Protein AF-A0A965AVD3-F1 (afdb_monomer_lite)

Radius of gyration: 16.55 Å; chains: 1; bounding box: 41×33×43 Å

Structure (mmCIF, N/CA/C/O backbone):
data_AF-A0A965AVD3-F1
#
_entry.id   AF-A0A965AVD3-F1
#
loop_
_atom_site.group_PDB
_atom_site.id
_atom_site.type_symbol
_atom_site.label_atom_id
_atom_site.label_alt_id
_atom_site.label_comp_id
_atom_site.label_asym_id
_atom_site.label_entity_id
_atom_site.label_seq_id
_atom_site.pdbx_PDB_ins_code
_atom_site.Cartn_x
_atom_site.Cartn_y
_atom_site.Cartn_z
_atom_site.occupancy
_atom_site.B_iso_or_equiv
_atom_site.auth_seq_id
_atom_site.auth_comp_id
_atom_site.auth_asym_id
_atom_site.auth_atom_id
_atom_site.pdbx_PDB_model_num
ATOM 1 N N . MET A 1 1 ? 0.523 -14.255 -7.288 1.00 62.44 1 MET A N 1
ATOM 2 C CA . MET A 1 1 ? -0.503 -14.909 -6.440 1.00 62.44 1 MET A CA 1
ATOM 3 C C . MET A 1 1 ? -0.336 -14.569 -4.959 1.00 62.44 1 MET A C 1
ATOM 5 O O . MET A 1 1 ? -1.338 -14.394 -4.284 1.00 62.44 1 MET A O 1
ATOM 9 N N . GLU A 1 2 ? 0.888 -14.385 -4.456 1.00 85.12 2 GLU A N 1
ATOM 10 C CA . GLU A 1 2 ? 1.150 -14.171 -3.020 1.00 85.12 2 GLU A CA 1
ATOM 11 C C . GLU A 1 2 ? 0.516 -12.907 -2.413 1.00 85.12 2 GLU A C 1
ATOM 13 O O . GLU A 1 2 ? 0.029 -12.958 -1.286 1.00 85.12 2 GLU A O 1
ATOM 18 N N . ILE A 1 3 ? 0.453 -11.801 -3.166 1.00 87.50 3 ILE A N 1
ATOM 19 C CA . ILE A 1 3 ? -0.192 -10.553 -2.715 1.00 87.50 3 ILE A CA 1
ATOM 20 C C . ILE A 1 3 ? -1.682 -10.786 -2.418 1.00 87.50 3 ILE A C 1
ATOM 22 O O . ILE A 1 3 ? -2.173 -10.389 -1.365 1.00 87.50 3 ILE A O 1
ATOM 26 N N . PHE A 1 4 ? -2.397 -11.465 -3.322 1.00 83.31 4 PHE A N 1
ATOM 27 C CA . PHE A 1 4 ? -3.820 -11.770 -3.144 1.00 83.31 4 PHE A CA 1
ATOM 28 C C . PHE A 1 4 ? -4.059 -12.728 -1.981 1.00 83.31 4 PHE A C 1
ATOM 30 O O . PHE A 1 4 ? -4.989 -12.510 -1.213 1.00 83.31 4 PHE A O 1
ATOM 37 N N . ASN A 1 5 ? -3.195 -13.732 -1.813 1.00 85.88 5 ASN A N 1
ATOM 38 C CA . ASN A 1 5 ? -3.274 -14.642 -0.672 1.00 85.88 5 ASN A CA 1
ATOM 39 C C . ASN A 1 5 ? -3.109 -13.872 0.641 1.00 85.88 5 ASN A C 1
ATOM 41 O O . ASN A 1 5 ? -3.931 -14.006 1.530 1.00 85.88 5 ASN A O 1
ATOM 45 N N . ALA A 1 6 ? -2.124 -12.975 0.734 1.00 88.81 6 ALA A N 1
ATOM 46 C CA . ALA A 1 6 ? -1.944 -12.160 1.930 1.00 88.81 6 ALA A CA 1
ATOM 47 C C . ALA A 1 6 ? -3.149 -11.267 2.252 1.00 88.81 6 ALA A C 1
ATOM 49 O O . ALA A 1 6 ? -3.480 -11.102 3.425 1.00 88.81 6 ALA A O 1
ATOM 50 N N . VAL A 1 7 ? -3.799 -10.704 1.230 1.00 85.94 7 VAL A N 1
ATOM 51 C CA . VAL A 1 7 ? -5.046 -9.955 1.419 1.00 85.94 7 VAL A CA 1
ATOM 52 C C . VAL A 1 7 ? -6.168 -10.872 1.910 1.00 85.94 7 VAL A C 1
ATOM 54 O O . VAL A 1 7 ? -6.836 -10.534 2.886 1.00 85.94 7 VAL A O 1
ATOM 57 N N . ALA A 1 8 ? -6.348 -12.036 1.284 1.00 82.50 8 ALA A N 1
ATOM 58 C CA . ALA A 1 8 ? -7.372 -13.009 1.663 1.00 82.50 8 ALA A CA 1
ATOM 59 C C . ALA A 1 8 ? -7.163 -13.577 3.079 1.00 82.50 8 ALA A C 1
ATOM 61 O O . ALA A 1 8 ? -8.135 -13.784 3.801 1.00 82.50 8 ALA A O 1
ATOM 62 N N . ASP A 1 9 ? -5.908 -13.746 3.498 1.00 88.38 9 ASP A N 1
ATOM 63 C CA . ASP A 1 9 ? -5.513 -14.217 4.831 1.00 88.38 9 ASP A CA 1
ATOM 64 C C . ASP A 1 9 ? -5.682 -13.139 5.923 1.00 88.38 9 ASP A C 1
ATOM 66 O O . ASP A 1 9 ? -5.416 -13.389 7.099 1.00 88.38 9 ASP A O 1
ATOM 70 N N . GLY A 1 10 ? -6.112 -11.925 5.558 1.00 86.25 10 GLY A N 1
ATOM 71 C CA . GLY A 1 10 ? -6.415 -10.853 6.507 1.00 86.25 10 GLY A CA 1
ATOM 72 C C . GLY A 1 10 ? -5.209 -10.018 6.942 1.00 86.25 10 GLY A C 1
ATOM 73 O O . GLY A 1 10 ? -5.240 -9.410 8.016 1.00 86.25 10 GLY A O 1
ATOM 74 N N . ALA A 1 11 ? -4.141 -9.954 6.138 1.00 91.12 11 ALA A N 1
ATOM 75 C CA . ALA A 1 11 ? -3.037 -9.041 6.419 1.00 91.12 11 ALA A CA 1
ATOM 76 C C . ALA A 1 11 ? -3.533 -7.585 6.436 1.00 91.12 11 ALA A C 1
ATOM 78 O O . ALA A 1 11 ? -4.172 -7.112 5.498 1.00 91.12 11 ALA A O 1
ATOM 79 N N . ARG A 1 12 ? -3.212 -6.859 7.512 1.00 91.44 12 ARG A N 1
ATOM 80 C CA . ARG A 1 12 ? -3.739 -5.503 7.735 1.00 91.44 12 ARG A CA 1
ATOM 81 C C . ARG A 1 12 ? -2.929 -4.405 7.063 1.00 91.44 12 ARG A C 1
ATOM 83 O O . ARG A 1 12 ? -3.482 -3.349 6.779 1.00 91.44 12 ARG A O 1
ATOM 90 N N . LYS A 1 13 ? -1.635 -4.630 6.847 1.00 95.44 13 LYS A N 1
ATOM 91 C CA . LYS A 1 13 ? -0.698 -3.678 6.245 1.00 95.44 13 LYS A CA 1
ATOM 92 C C . LYS A 1 13 ? 0.118 -4.402 5.184 1.00 95.44 13 LYS A C 1
ATOM 94 O O . LYS A 1 13 ? 0.900 -5.299 5.504 1.00 95.44 13 LYS A O 1
ATOM 99 N N . ILE A 1 14 ? -0.103 -4.044 3.925 1.00 96.19 14 ILE A N 1
ATOM 100 C CA . ILE A 1 14 ? 0.614 -4.601 2.779 1.00 96.19 14 ILE A CA 1
ATOM 101 C C . ILE A 1 14 ? 1.277 -3.466 2.021 1.00 96.19 14 ILE A C 1
ATOM 103 O O . ILE A 1 14 ? 0.635 -2.479 1.662 1.00 96.19 14 ILE A O 1
ATOM 107 N N . LEU A 1 15 ? 2.563 -3.646 1.750 1.00 95.38 15 LEU A N 1
ATOM 108 C CA . LEU A 1 15 ? 3.360 -2.724 0.967 1.00 95.38 15 LEU A CA 1
ATOM 109 C C . LEU A 1 15 ? 3.899 -3.457 -0.262 1.00 95.38 15 LEU A C 1
ATOM 111 O O . LEU A 1 15 ? 4.454 -4.548 -0.154 1.00 95.38 15 LEU A O 1
ATOM 115 N N . VAL A 1 16 ? 3.742 -2.857 -1.435 1.00 93.62 1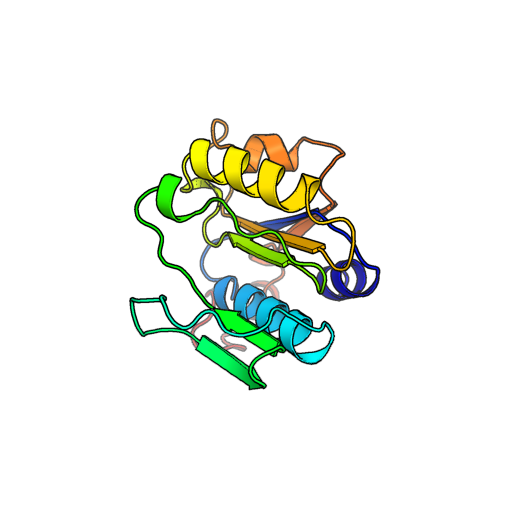6 VAL A N 1
ATOM 116 C CA . VAL A 1 16 ? 4.245 -3.395 -2.696 1.00 93.62 16 VAL A CA 1
ATOM 117 C C . VAL A 1 16 ? 5.251 -2.412 -3.275 1.00 93.62 16 VAL A C 1
ATOM 119 O O . VAL A 1 16 ? 4.895 -1.329 -3.738 1.00 93.62 16 VAL A O 1
ATOM 122 N N . ARG A 1 17 ? 6.524 -2.793 -3.269 1.00 91.50 17 ARG A N 1
ATOM 123 C CA . ARG A 1 17 ? 7.570 -2.064 -3.985 1.00 91.50 17 ARG A CA 1
ATOM 124 C C . ARG A 1 17 ? 7.516 -2.470 -5.449 1.00 91.50 17 ARG A C 1
ATOM 126 O O . ARG A 1 17 ? 7.580 -3.653 -5.776 1.00 91.50 17 ARG A O 1
ATOM 133 N N . SER A 1 18 ? 7.378 -1.495 -6.335 1.00 85.69 18 SER A N 1
ATOM 134 C CA . SER A 1 18 ? 7.181 -1.724 -7.763 1.00 85.69 18 SER A CA 1
ATOM 135 C C . SER A 1 18 ? 8.013 -0.753 -8.600 1.00 85.69 18 SER A C 1
ATOM 137 O O . SER A 1 18 ? 8.465 0.280 -8.116 1.00 85.69 18 SER A O 1
ATOM 139 N N . ALA A 1 19 ? 8.253 -1.114 -9.858 1.00 75.31 19 ALA A N 1
ATOM 140 C CA . ALA A 1 19 ? 8.861 -0.247 -10.860 1.00 75.31 19 ALA A CA 1
ATOM 141 C C . ALA A 1 19 ? 7.793 0.490 -11.692 1.00 75.31 19 ALA A C 1
ATOM 143 O O . ALA A 1 19 ? 6.604 0.149 -11.681 1.00 75.31 19 ALA A O 1
ATOM 144 N N . HIS A 1 20 ? 8.203 1.505 -12.458 1.00 71.31 20 HIS A N 1
ATOM 145 C CA . HIS A 1 20 ? 7.313 2.221 -13.378 1.00 71.31 20 HIS A CA 1
ATOM 146 C C . HIS A 1 20 ? 6.639 1.278 -14.394 1.00 71.31 20 HIS A C 1
ATOM 148 O O . HIS A 1 20 ? 7.239 0.318 -14.868 1.00 71.31 20 HIS A O 1
ATOM 154 N N . ASN A 1 21 ? 5.371 1.571 -14.702 1.00 63.12 21 ASN A N 1
A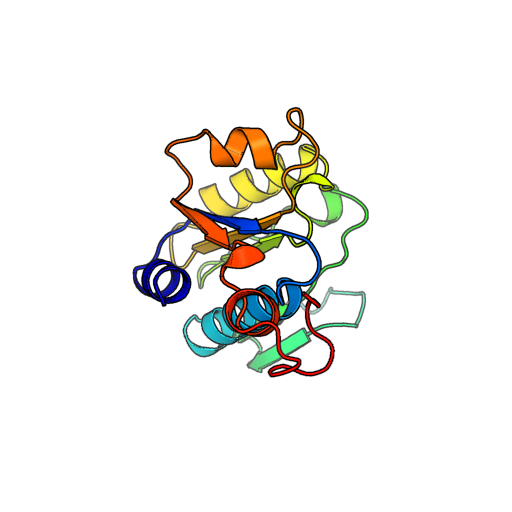TOM 155 C CA . ASN A 1 21 ? 4.572 0.918 -15.743 1.00 63.12 21 ASN A CA 1
ATOM 156 C C . ASN A 1 21 ? 4.329 -0.607 -15.618 1.00 63.12 21 ASN A C 1
ATOM 158 O O . ASN A 1 21 ? 4.131 -1.280 -16.622 1.00 63.12 21 ASN A O 1
ATOM 162 N N . GLN A 1 22 ? 4.289 -1.151 -14.395 1.00 65.31 22 GLN A N 1
ATOM 163 C CA . GLN A 1 22 ? 4.029 -2.583 -14.131 1.00 65.31 22 GLN A CA 1
ATOM 164 C C . GLN A 1 22 ? 2.565 -2.930 -13.809 1.00 65.31 22 GLN A C 1
ATOM 166 O O . GLN A 1 22 ? 2.291 -3.906 -13.115 1.00 65.31 22 GLN A O 1
ATOM 171 N N . GLY A 1 23 ? 1.603 -2.100 -14.224 1.00 62.09 23 GLY A N 1
ATOM 172 C CA . GLY A 1 23 ? 0.189 -2.326 -13.890 1.00 62.09 23 GLY A CA 1
ATOM 173 C C . GLY A 1 23 ? -0.171 -2.042 -12.422 1.00 62.09 23 GLY A C 1
ATOM 174 O O . GLY A 1 23 ? -1.128 -2.609 -11.900 1.00 62.09 23 GLY A O 1
ATOM 175 N N . LYS A 1 24 ? 0.564 -1.144 -11.749 1.00 73.75 24 LYS A N 1
ATOM 176 C CA . LYS A 1 24 ? 0.332 -0.754 -10.342 1.00 73.75 24 LYS A CA 1
ATOM 177 C C . LYS A 1 24 ? -1.108 -0.322 -10.064 1.00 73.75 24 LYS A C 1
ATOM 179 O O . LYS A 1 24 ? -1.763 -0.861 -9.178 1.00 73.75 24 LYS A O 1
ATOM 184 N N . THR A 1 25 ? -1.619 0.592 -10.884 1.00 71.00 25 THR A N 1
ATOM 185 C CA . THR A 1 25 ? -2.988 1.101 -10.768 1.00 71.00 25 THR A CA 1
ATOM 186 C C . THR A 1 25 ? -4.021 -0.004 -10.996 1.00 71.00 25 THR A C 1
ATOM 188 O O . THR A 1 25 ? -5.045 -0.034 -10.316 1.00 71.00 25 THR A O 1
ATOM 191 N N . PHE A 1 26 ? -3.739 -0.960 -11.891 1.00 73.25 26 PHE A N 1
ATOM 192 C CA . PHE A 1 26 ? -4.592 -2.135 -12.082 1.00 73.25 26 PHE A CA 1
ATOM 193 C C . PHE A 1 26 ? -4.615 -3.013 -10.826 1.00 73.25 26 PHE A C 1
ATOM 195 O O . PHE A 1 26 ? -5.694 -3.374 -10.366 1.00 73.25 26 PHE A O 1
ATOM 202 N N . LEU A 1 27 ? -3.460 -3.288 -10.209 1.00 72.88 27 LEU A N 1
ATOM 203 C CA . LEU A 1 27 ? -3.407 -4.034 -8.949 1.00 72.88 27 LEU A CA 1
ATOM 204 C C . LEU A 1 27 ? -4.202 -3.331 -7.838 1.00 72.88 27 LEU A C 1
ATOM 206 O O . LEU A 1 27 ? -5.021 -3.974 -7.185 1.00 72.88 27 LEU A O 1
ATOM 210 N N . CYS A 1 28 ? -4.033 -2.017 -7.666 1.00 75.06 28 CYS A N 1
ATOM 211 C CA . CYS A 1 28 ? -4.832 -1.234 -6.718 1.00 75.06 28 CYS A CA 1
ATOM 212 C C . CYS A 1 28 ? -6.338 -1.349 -6.993 1.00 75.06 28 CYS A C 1
ATOM 214 O O . CYS A 1 28 ? -7.117 -1.524 -6.055 1.00 75.06 28 CYS A O 1
ATOM 216 N N . ALA A 1 29 ? -6.753 -1.302 -8.263 1.00 71.06 29 ALA A N 1
ATOM 217 C CA . ALA A 1 29 ? -8.152 -1.454 -8.651 1.00 71.06 29 ALA A CA 1
ATOM 218 C C . ALA A 1 29 ? -8.704 -2.851 -8.321 1.00 71.06 29 ALA A C 1
ATOM 220 O O . ALA A 1 29 ? -9.809 -2.956 -7.787 1.00 71.06 29 ALA A O 1
ATOM 221 N N . VAL A 1 30 ? -7.936 -3.919 -8.574 1.00 75.81 30 VAL A N 1
ATOM 222 C CA . VAL A 1 30 ? -8.354 -5.293 -8.248 1.00 75.81 30 VAL A CA 1
ATOM 223 C C . VAL A 1 30 ? -8.470 -5.488 -6.736 1.00 75.81 30 VAL A C 1
ATOM 225 O O . VAL A 1 30 ? -9.458 -6.055 -6.278 1.00 75.81 30 VAL A O 1
ATOM 228 N N . ILE A 1 31 ? -7.510 -4.992 -5.947 1.00 79.56 31 ILE A N 1
ATOM 229 C CA . ILE A 1 31 ? -7.565 -5.081 -4.479 1.00 79.56 31 ILE A CA 1
ATOM 230 C C . ILE A 1 31 ? -8.764 -4.310 -3.924 1.00 79.56 31 ILE A C 1
ATOM 232 O O . ILE A 1 31 ? -9.491 -4.842 -3.085 1.00 79.56 31 ILE A O 1
ATOM 236 N N . ALA A 1 32 ? -9.019 -3.099 -4.431 1.00 73.12 32 ALA A N 1
ATOM 237 C CA . ALA A 1 32 ? -10.214 -2.342 -4.074 1.00 73.12 32 ALA A CA 1
ATOM 238 C C . ALA A 1 32 ? -11.488 -3.139 -4.396 1.00 73.12 32 ALA A C 1
ATOM 240 O O . ALA A 1 32 ? -12.341 -3.311 -3.529 1.00 73.12 32 ALA A O 1
ATOM 241 N N . SER A 1 33 ? -11.600 -3.675 -5.614 1.00 70.44 33 SER A N 1
ATOM 242 C CA . SER A 1 33 ? -12.766 -4.462 -6.031 1.00 70.44 33 SER A CA 1
ATOM 243 C C . SER A 1 33 ? -12.965 -5.698 -5.156 1.00 70.44 33 SER A C 1
ATOM 245 O O . SER A 1 33 ? -14.070 -5.936 -4.683 1.00 70.44 33 SER A O 1
ATOM 247 N N . TRP A 1 34 ? -11.900 -6.457 -4.880 1.00 74.56 34 TRP A N 1
ATOM 248 C CA . TRP A 1 34 ? -11.976 -7.646 -4.032 1.00 74.56 34 TRP A CA 1
ATOM 249 C C . TRP A 1 34 ? -12.449 -7.296 -2.620 1.00 74.56 34 TRP A C 1
ATOM 251 O O . TRP A 1 34 ? -13.365 -7.938 -2.105 1.00 74.56 34 TRP A O 1
ATOM 261 N N . PHE A 1 35 ? -11.869 -6.251 -2.017 1.00 72.25 35 PHE A N 1
ATOM 262 C CA . PHE A 1 35 ? -12.240 -5.801 -0.677 1.00 72.25 35 PHE A CA 1
ATOM 263 C C . PHE A 1 35 ? -13.711 -5.376 -0.632 1.00 72.25 35 PHE A C 1
ATOM 265 O O . PHE A 1 35 ? -14.422 -5.721 0.311 1.00 72.25 35 PHE A O 1
ATOM 272 N N . HIS A 1 36 ? -14.186 -4.672 -1.668 1.00 65.56 36 HIS A N 1
ATOM 273 C CA . HIS A 1 36 ? -15.604 -4.352 -1.812 1.00 65.56 36 HIS A CA 1
ATOM 274 C C . HIS A 1 36 ? -16.436 -5.619 -1.889 1.00 65.56 36 HIS A C 1
ATOM 276 O O . HIS A 1 36 ? -17.348 -5.769 -1.101 1.00 65.56 36 HIS A O 1
ATOM 282 N N . ASP A 1 37 ? -16.146 -6.561 -2.772 1.00 62.44 37 ASP A N 1
ATOM 283 C CA . ASP A 1 37 ? -17.039 -7.704 -2.957 1.00 62.44 37 ASP A CA 1
ATOM 284 C C . ASP A 1 37 ? -17.148 -8.611 -1.721 1.00 62.44 37 ASP A C 1
ATOM 286 O O . ASP A 1 37 ? -18.222 -9.175 -1.475 1.00 62.44 37 ASP A O 1
ATOM 290 N N . HIS A 1 38 ? -16.077 -8.704 -0.924 1.00 65.44 38 HIS A N 1
ATOM 291 C CA . HIS A 1 38 ? -15.953 -9.672 0.169 1.00 65.44 38 HIS A CA 1
ATOM 292 C C . HIS A 1 38 ? -16.244 -9.099 1.567 1.00 65.44 38 HIS A C 1
ATOM 294 O O . HIS A 1 38 ? -16.624 -9.863 2.454 1.00 65.44 38 HIS A O 1
ATOM 300 N N . LEU A 1 39 ? -16.119 -7.782 1.789 1.00 62.50 39 LEU A N 1
ATOM 301 C CA . LEU A 1 39 ? -16.277 -7.166 3.118 1.00 62.50 39 LEU A CA 1
ATOM 302 C C . LEU A 1 39 ? -17.395 -6.119 3.143 1.00 62.50 39 LEU A C 1
ATOM 304 O O . LEU A 1 39 ? -17.522 -5.303 2.236 1.00 62.50 39 LEU A O 1
ATOM 308 N N . ARG A 1 40 ? -18.217 -6.114 4.203 1.00 54.69 40 ARG A N 1
ATOM 309 C CA . ARG A 1 40 ? -19.308 -5.136 4.386 1.00 54.69 40 ARG A CA 1
ATOM 310 C C . ARG A 1 40 ? -18.769 -3.757 4.781 1.00 54.69 40 ARG A C 1
ATOM 312 O O . ARG A 1 40 ? -18.255 -3.594 5.877 1.00 54.69 40 ARG A O 1
ATOM 319 N N . VAL A 1 41 ? -18.950 -2.738 3.940 1.00 58.72 41 VAL A N 1
ATOM 320 C CA . VAL A 1 41 ? -18.376 -1.385 4.141 1.00 58.72 41 VAL A CA 1
ATOM 321 C C . VAL A 1 41 ? -19.422 -0.261 4.309 1.00 58.72 41 VAL A C 1
ATOM 323 O O . VAL A 1 41 ? -20.021 0.132 3.322 1.00 58.72 41 VAL A O 1
ATOM 326 N N . ARG A 1 42 ? -19.560 0.292 5.535 1.00 54.69 42 ARG A N 1
ATOM 327 C CA . ARG A 1 42 ? -20.307 1.501 6.027 1.00 54.69 42 ARG A CA 1
ATOM 328 C C . ARG A 1 42 ? -21.710 1.835 5.441 1.00 54.69 42 ARG A C 1
ATOM 330 O O . ARG A 1 42 ? -21.848 1.973 4.235 1.00 54.69 42 ARG A O 1
ATOM 337 N N . PRO A 1 43 ? -22.724 2.166 6.280 1.00 50.72 43 PRO A N 1
ATOM 338 C CA . PRO A 1 43 ? -23.936 2.935 5.912 1.00 50.72 43 PRO A CA 1
ATOM 339 C C . PRO A 1 43 ? -23.670 4.361 5.387 1.00 50.72 43 PRO A C 1
ATOM 341 O O . PRO A 1 43 ? -22.789 5.061 5.884 1.00 50.72 43 PRO A O 1
ATOM 344 N N . LYS A 1 44 ? -24.464 4.804 4.403 1.00 45.66 44 LYS A N 1
ATOM 345 C CA . LYS A 1 44 ? -24.385 6.098 3.707 1.00 45.66 44 LYS A CA 1
ATOM 346 C C . LYS A 1 44 ? -24.485 7.278 4.675 1.00 45.66 44 LYS A C 1
ATOM 348 O O . LYS A 1 44 ? -25.421 7.355 5.466 1.00 45.66 44 LYS A O 1
ATOM 353 N N . ASP A 1 45 ? -23.583 8.244 4.515 1.00 54.22 45 ASP A N 1
ATOM 354 C CA . ASP A 1 45 ? -23.663 9.561 5.150 1.00 54.22 45 ASP A CA 1
ATOM 355 C C . ASP A 1 45 ? -24.229 10.587 4.149 1.00 54.22 45 ASP A C 1
ATOM 357 O O . ASP A 1 45 ? -23.618 10.813 3.100 1.00 54.22 45 ASP A O 1
ATOM 361 N N . PRO A 1 46 ? -25.417 11.165 4.396 1.00 52.12 46 PRO A N 1
ATOM 362 C CA . PRO A 1 46 ? -26.066 12.080 3.461 1.00 52.12 46 PRO A CA 1
ATOM 363 C C . PRO A 1 46 ? -25.386 13.455 3.334 1.00 52.12 46 PRO A C 1
ATOM 365 O O . PRO A 1 46 ? -25.694 14.168 2.382 1.00 52.12 46 PRO A O 1
ATOM 368 N N . ASN A 1 47 ? -24.441 13.818 4.209 1.00 54.72 47 ASN A N 1
ATOM 369 C CA . ASN A 1 47 ? -23.780 15.132 4.197 1.00 54.72 47 ASN A CA 1
ATOM 370 C C . ASN A 1 47 ? -22.490 15.183 3.345 1.00 54.72 47 ASN A C 1
ATOM 372 O O . ASN A 1 47 ? -21.658 16.073 3.518 1.00 54.72 47 ASN A O 1
ATOM 376 N N . TRP A 1 48 ? -22.286 14.226 2.432 1.00 46.75 48 TRP A N 1
ATOM 377 C CA . TRP A 1 48 ? -21.026 14.056 1.696 1.00 46.75 48 TRP A CA 1
ATOM 378 C C . TRP A 1 48 ? -21.019 14.624 0.260 1.00 46.75 48 TRP A C 1
ATOM 380 O O . TRP A 1 48 ? -21.801 14.213 -0.598 1.00 46.75 48 TRP A O 1
ATOM 390 N N . MET A 1 49 ? -20.042 15.504 -0.013 1.00 38.44 49 MET A N 1
ATOM 391 C CA . MET A 1 49 ? -19.559 15.965 -1.333 1.00 38.44 49 MET A CA 1
ATOM 392 C C . MET A 1 49 ? -18.013 16.074 -1.297 1.00 38.44 49 MET A C 1
ATOM 394 O O . MET A 1 49 ? -17.484 16.378 -0.227 1.00 38.44 49 MET A O 1
ATOM 398 N N . PRO A 1 50 ? -17.271 15.847 -2.409 1.00 43.50 50 PRO A N 1
ATOM 399 C CA . PRO A 1 50 ? -17.714 15.903 -3.802 1.00 43.50 50 PRO A CA 1
ATOM 400 C C . PRO A 1 50 ? -18.041 14.540 -4.436 1.00 43.50 50 PRO A C 1
ATOM 402 O O . PRO A 1 50 ? -17.558 13.487 -4.029 1.00 43.50 50 PRO A O 1
ATOM 405 N N . LYS A 1 51 ? -18.893 14.594 -5.466 1.00 55.19 51 LYS A N 1
ATOM 406 C CA . LYS A 1 51 ? -19.346 13.466 -6.289 1.00 55.19 51 LYS A CA 1
ATOM 407 C C . LYS A 1 51 ? -18.311 13.137 -7.372 1.00 55.19 51 LYS A C 1
ATOM 409 O O . LYS A 1 51 ? -18.332 13.784 -8.410 1.00 55.19 51 LYS A O 1
ATOM 414 N N . ALA A 1 52 ? -17.464 12.135 -7.167 1.00 49.62 52 ALA A N 1
ATOM 415 C CA . ALA A 1 52 ? -16.886 11.306 -8.234 1.00 49.62 52 ALA A CA 1
ATOM 416 C C . ALA A 1 52 ? -16.099 10.147 -7.593 1.00 49.62 52 ALA A C 1
ATOM 418 O O . ALA A 1 52 ? -15.494 10.338 -6.545 1.00 49.62 52 ALA A O 1
ATOM 419 N N . ASN A 1 53 ? -16.108 8.961 -8.216 1.00 49.38 53 ASN A N 1
ATOM 420 C CA . ASN A 1 53 ? -15.327 7.756 -7.860 1.00 49.38 53 ASN A CA 1
ATOM 421 C C . ASN A 1 53 ? -15.938 6.860 -6.754 1.00 49.38 53 ASN A C 1
ATOM 423 O O . ASN A 1 53 ? -15.282 6.554 -5.757 1.00 49.38 53 ASN A O 1
ATOM 427 N N . ARG A 1 54 ? -17.199 6.430 -6.914 1.00 54.47 54 ARG A N 1
ATOM 428 C CA . ARG A 1 54 ? -17.918 5.579 -5.943 1.00 54.47 54 ARG A CA 1
ATOM 429 C C . ARG A 1 54 ? -18.314 4.232 -6.552 1.00 54.47 54 ARG A C 1
ATOM 431 O O . ARG A 1 54 ? -18.925 4.214 -7.615 1.00 54.47 54 ARG A O 1
ATOM 438 N N . LEU A 1 55 ? -18.035 3.135 -5.846 1.00 56.53 55 LEU A N 1
ATOM 439 C CA . LEU A 1 55 ? -18.556 1.793 -6.128 1.00 56.53 55 LEU A CA 1
ATOM 440 C C . LEU A 1 55 ? -19.521 1.409 -4.996 1.00 56.53 55 LEU A C 1
ATOM 442 O O . LEU A 1 55 ? -19.100 1.276 -3.852 1.00 56.53 55 LEU A O 1
ATOM 446 N N . GLU A 1 56 ? -20.821 1.281 -5.269 1.00 60.25 56 GLU A N 1
ATOM 447 C CA . GLU A 1 56 ? -21.865 1.053 -4.253 1.00 60.25 56 GLU A CA 1
ATOM 448 C C . GLU A 1 56 ? -22.674 -0.209 -4.576 1.00 60.25 56 GLU A C 1
ATOM 450 O O . GLU A 1 56 ? -23.244 -0.317 -5.656 1.00 60.25 56 GLU A O 1
ATOM 455 N N . LYS A 1 57 ? -22.744 -1.152 -3.625 1.00 60.44 57 LYS A N 1
ATOM 456 C CA . LYS A 1 57 ? -23.590 -2.357 -3.708 1.00 60.44 57 LYS A CA 1
ATOM 457 C C . LYS A 1 57 ? -24.920 -2.148 -2.987 1.00 60.44 57 LYS A C 1
ATOM 459 O O . LYS A 1 57 ? -25.962 -2.598 -3.446 1.00 60.44 57 LYS A O 1
ATOM 464 N N . ASN A 1 58 ? -24.881 -1.460 -1.849 1.00 56.34 58 ASN A N 1
ATOM 465 C CA . ASN A 1 58 ? -26.038 -0.953 -1.115 1.00 56.34 58 ASN A CA 1
ATOM 466 C C . ASN A 1 58 ? -25.583 0.197 -0.191 1.00 56.34 58 ASN A C 1
ATOM 468 O O . ASN A 1 58 ? -24.374 0.399 -0.038 1.00 56.34 58 ASN A O 1
ATOM 472 N N . PRO A 1 59 ? -26.504 0.932 0.463 1.00 59.22 59 PRO A N 1
ATOM 473 C CA . PRO A 1 59 ? -26.136 2.062 1.309 1.00 59.22 59 PRO A CA 1
ATOM 474 C C . PRO A 1 59 ? -25.162 1.709 2.432 1.00 59.22 59 PRO A C 1
ATOM 476 O O . PRO A 1 59 ? -24.446 2.598 2.857 1.00 59.22 59 PRO A O 1
ATOM 479 N N . SER A 1 60 ? -25.122 0.453 2.893 1.00 57.72 60 SER A N 1
ATOM 480 C CA . SER A 1 60 ? -24.198 -0.072 3.911 1.00 57.72 60 SER A CA 1
ATOM 481 C C . SER A 1 60 ? -22.944 -0.762 3.370 1.00 57.72 60 SER A C 1
ATOM 483 O O . SER A 1 60 ? -22.254 -1.443 4.129 1.00 57.72 60 SER A O 1
ATOM 485 N N . HIS A 1 61 ? -22.696 -0.643 2.062 1.00 61.12 61 HIS A N 1
ATOM 486 C CA . HIS A 1 61 ? -21.683 -1.412 1.350 1.00 61.12 61 HIS A CA 1
ATOM 487 C C . HIS A 1 61 ? -21.149 -0.657 0.123 1.00 61.12 61 HIS A C 1
ATOM 489 O O . HIS A 1 61 ? -21.588 -0.884 -1.012 1.00 61.12 61 HIS A O 1
ATOM 495 N N . TYR A 1 62 ? -20.188 0.245 0.325 1.00 54.78 62 TYR A N 1
ATOM 496 C CA . TYR A 1 62 ? -19.564 1.003 -0.764 1.00 54.78 62 TYR A CA 1
ATOM 497 C C . TYR A 1 62 ? -18.053 1.230 -0.581 1.00 54.78 62 TYR A C 1
ATOM 499 O O . TYR A 1 62 ? -17.554 1.320 0.535 1.00 54.78 62 TYR A O 1
ATOM 507 N N . ILE A 1 63 ? -17.332 1.382 -1.694 1.00 60.81 63 ILE A N 1
ATOM 508 C CA . ILE A 1 63 ? -15.993 1.979 -1.753 1.00 60.81 63 ILE A CA 1
ATOM 509 C C . ILE A 1 63 ? -16.114 3.392 -2.307 1.00 60.81 63 ILE A C 1
ATOM 511 O O . ILE A 1 63 ? -16.851 3.650 -3.260 1.00 60.81 63 ILE A O 1
ATOM 515 N N . GLN A 1 64 ? -15.373 4.315 -1.708 1.00 59.19 64 GLN A N 1
ATOM 516 C CA . GLN A 1 64 ? -15.263 5.686 -2.178 1.00 59.19 64 GLN A CA 1
ATOM 517 C C . GLN A 1 64 ? -13.786 6.012 -2.371 1.00 59.19 64 GLN A C 1
ATOM 519 O O . GLN A 1 64 ? -13.030 6.064 -1.403 1.00 59.19 64 GLN A O 1
ATOM 524 N N . GLY A 1 65 ? -13.390 6.249 -3.620 1.00 56.22 65 GLY A N 1
ATOM 525 C CA . GLY A 1 65 ? -12.096 6.839 -3.931 1.00 56.22 65 GLY A CA 1
ATOM 526 C C . GLY A 1 65 ? -12.077 8.292 -3.466 1.00 56.22 65 GLY A C 1
ATOM 527 O O . GLY A 1 65 ? -13.049 9.026 -3.665 1.00 56.22 65 GLY A O 1
ATOM 528 N N . LEU A 1 66 ? -10.988 8.702 -2.823 1.00 56.44 66 LEU A N 1
ATOM 529 C CA . LEU A 1 66 ? -10.798 10.062 -2.335 1.00 56.44 66 LEU A CA 1
ATOM 530 C C . LEU A 1 66 ? -9.492 10.610 -2.890 1.00 56.44 66 LEU A C 1
ATOM 532 O O . LEU A 1 66 ? -8.429 10.050 -2.652 1.00 56.44 66 LEU A O 1
ATOM 536 N N . THR A 1 67 ? -9.577 11.748 -3.567 1.00 53.19 67 THR A N 1
ATOM 537 C CA . THR A 1 67 ? -8.417 12.597 -3.832 1.00 53.19 67 THR A CA 1
ATOM 538 C C . THR A 1 67 ? -8.429 13.692 -2.774 1.00 53.19 67 THR A C 1
ATOM 540 O O . THR A 1 67 ? -9.095 14.714 -2.927 1.00 53.19 67 THR A O 1
ATOM 543 N N . ALA A 1 68 ? -7.780 13.446 -1.638 1.00 52.44 68 ALA A N 1
ATOM 544 C CA . ALA A 1 68 ? -7.678 14.439 -0.576 1.00 52.44 68 ALA A CA 1
ATOM 545 C C . ALA A 1 68 ? -6.405 15.269 -0.786 1.00 52.44 68 ALA A C 1
ATOM 547 O O . ALA A 1 68 ? -5.306 14.754 -0.643 1.00 52.44 68 ALA A O 1
ATOM 548 N N . GLN A 1 69 ? -6.553 16.560 -1.098 1.00 55.19 69 GLN A N 1
ATOM 549 C CA . GLN A 1 69 ? -5.418 17.499 -1.144 1.00 55.19 69 GLN A CA 1
ATOM 550 C C . GLN A 1 69 ? -4.993 18.005 0.245 1.00 55.19 69 GLN A C 1
ATOM 552 O O . GLN A 1 69 ? -4.003 18.715 0.364 1.00 55.19 69 GLN A O 1
ATOM 557 N N . LYS A 1 70 ? -5.758 17.689 1.300 1.00 58.44 70 LYS A N 1
ATOM 558 C CA . LYS A 1 70 ? -5.487 18.105 2.683 1.00 58.44 70 LYS A CA 1
ATOM 559 C C . LYS A 1 70 ? -5.703 16.936 3.639 1.00 58.44 70 LYS A C 1
ATOM 561 O O . LYS A 1 70 ? -6.759 16.301 3.593 1.00 58.44 70 LYS A O 1
ATOM 566 N N . ALA A 1 71 ? -4.746 16.702 4.534 1.00 59.75 71 ALA A N 1
ATOM 567 C CA . ALA A 1 71 ? -4.774 15.597 5.495 1.00 59.75 71 ALA A CA 1
ATOM 568 C C . ALA A 1 71 ? -5.970 15.659 6.465 1.00 59.75 71 ALA A C 1
ATOM 570 O O . ALA A 1 71 ? -6.501 14.626 6.869 1.00 59.75 71 ALA A O 1
ATOM 571 N N . ASP A 1 72 ? -6.474 16.851 6.788 1.00 58.66 72 ASP A N 1
ATOM 572 C CA . ASP A 1 72 ? -7.642 16.994 7.671 1.00 58.66 72 ASP A CA 1
ATOM 573 C C . ASP A 1 72 ? -8.933 16.474 7.033 1.00 58.66 72 ASP A C 1
ATOM 575 O O . ASP A 1 72 ? -9.815 15.973 7.726 1.00 58.66 72 ASP A O 1
ATOM 579 N N . ALA A 1 73 ? -9.032 16.510 5.702 1.00 59.28 73 ALA A N 1
ATOM 580 C CA . ALA A 1 73 ? -10.133 15.872 4.994 1.00 59.28 73 ALA A CA 1
ATOM 581 C C . ALA A 1 73 ? -9.998 14.342 4.990 1.00 59.28 73 ALA A C 1
ATOM 583 O O . ALA A 1 73 ? -10.954 13.666 4.625 1.00 59.28 73 ALA A O 1
ATOM 584 N N . PHE A 1 74 ? -8.848 13.786 5.390 1.00 60.41 74 PHE A N 1
ATOM 585 C CA . PHE A 1 74 ? -8.515 12.359 5.358 1.00 60.41 74 PHE A CA 1
ATOM 586 C C . PHE A 1 74 ? -8.757 11.623 6.700 1.00 60.41 74 PHE A C 1
ATOM 588 O O . PHE A 1 74 ? -8.882 10.402 6.699 1.00 60.41 74 PHE A O 1
ATOM 595 N N . GLN A 1 75 ? -9.009 12.325 7.811 1.00 61.09 75 GLN A N 1
ATOM 596 C CA . GLN A 1 75 ? -9.296 11.719 9.129 1.00 61.09 75 GLN A CA 1
ATOM 597 C C . GLN A 1 75 ? -10.782 11.359 9.382 1.00 61.09 75 GLN A C 1
ATOM 599 O O . GLN A 1 75 ? -11.663 11.725 8.605 1.00 61.09 75 GLN A O 1
ATOM 604 N N . GLY A 1 76 ? -11.068 10.660 10.494 1.00 56.75 76 GLY A N 1
ATOM 605 C CA . GLY A 1 76 ? -12.429 10.440 11.023 1.00 56.75 76 GLY A CA 1
ATOM 606 C C . GLY A 1 76 ? -13.211 9.264 10.423 1.00 56.75 76 GLY A C 1
ATOM 607 O O . GLY A 1 76 ? -14.431 9.197 10.562 1.00 56.75 76 GLY A O 1
ATOM 608 N N . ARG A 1 77 ? -12.535 8.336 9.734 1.00 63.44 77 ARG A N 1
ATOM 609 C CA . ARG A 1 77 ? -13.170 7.229 9.000 1.00 63.44 77 ARG A CA 1
ATOM 610 C C . ARG A 1 77 ? -13.002 5.904 9.744 1.00 63.44 77 ARG A C 1
ATOM 612 O O . ARG A 1 77 ? -12.239 5.042 9.324 1.00 63.44 77 ARG A O 1
ATOM 619 N N . HIS A 1 78 ? -13.717 5.755 10.854 1.00 63.12 78 HIS A N 1
ATOM 620 C CA . HIS A 1 78 ? -13.784 4.503 11.614 1.00 63.12 78 HIS A CA 1
ATOM 621 C C . HIS A 1 78 ? -15.085 3.771 11.280 1.00 63.12 78 HIS A C 1
ATOM 623 O O . HIS A 1 78 ? -16.147 4.388 11.178 1.00 63.12 78 HIS A O 1
ATOM 629 N N . SER A 1 79 ? -15.005 2.461 11.061 1.00 54.81 79 SER A N 1
ATOM 630 C CA . SER A 1 79 ? -16.115 1.646 10.562 1.00 54.81 79 SER A CA 1
ATOM 631 C C . SER A 1 79 ? -16.241 0.374 11.390 1.00 54.81 79 SER A C 1
ATOM 633 O O . SER A 1 79 ? -15.249 -0.305 11.637 1.00 54.81 79 SER A O 1
ATOM 635 N N . ALA A 1 80 ? -17.472 0.031 11.773 1.00 54.88 80 ALA A N 1
ATOM 636 C CA . ALA A 1 80 ? -17.790 -1.249 12.406 1.00 54.88 80 ALA A CA 1
ATOM 637 C C . ALA A 1 80 ? -17.807 -2.431 11.409 1.00 54.88 80 ALA A C 1
ATOM 639 O O . ALA A 1 80 ? -17.934 -3.568 11.838 1.00 54.88 80 ALA A O 1
ATOM 640 N N . GLY A 1 81 ? -17.721 -2.181 10.092 1.00 60.44 81 GLY A N 1
ATOM 641 C CA . GLY A 1 81 ? -17.804 -3.221 9.051 1.00 60.44 81 GLY A CA 1
ATOM 642 C C . GLY A 1 81 ? -16.482 -3.549 8.342 1.00 60.44 81 GLY A C 1
ATOM 643 O O . GLY A 1 81 ? -16.341 -4.633 7.778 1.00 60.44 81 GLY A O 1
ATOM 644 N N . GLY A 1 82 ? -15.507 -2.638 8.403 1.00 72.75 82 GLY A N 1
ATOM 645 C CA . GLY A 1 82 ? -14.211 -2.754 7.730 1.00 72.75 82 GLY A CA 1
ATOM 646 C C . GLY A 1 82 ? -13.729 -1.441 7.112 1.00 72.75 82 GLY A C 1
ATOM 647 O O . GLY A 1 82 ? -14.526 -0.525 6.877 1.00 72.75 82 GLY A O 1
ATOM 648 N N . LEU A 1 83 ? -12.421 -1.341 6.871 1.00 78.19 83 LEU A N 1
ATOM 649 C CA . LEU A 1 83 ? -11.738 -0.153 6.350 1.00 78.19 83 LEU A CA 1
ATOM 650 C C . LEU A 1 83 ? -10.634 -0.557 5.364 1.00 78.19 83 LEU A C 1
ATOM 652 O O . LEU A 1 83 ? -9.702 -1.257 5.745 1.00 78.19 83 LEU A O 1
ATOM 656 N N . CYS A 1 84 ? -10.702 -0.070 4.124 1.00 82.94 84 CYS A N 1
ATOM 657 C CA . CYS A 1 84 ? -9.612 -0.196 3.156 1.00 82.94 84 CYS A CA 1
ATOM 658 C C . CYS A 1 84 ? -9.001 1.178 2.874 1.00 82.94 84 CYS A C 1
ATOM 660 O O . CYS A 1 84 ? -9.712 2.098 2.468 1.00 82.94 84 CYS A O 1
ATOM 662 N N . ILE A 1 85 ? -7.691 1.305 3.059 1.00 85.81 85 ILE A N 1
ATOM 663 C CA . ILE A 1 85 ? -6.897 2.484 2.708 1.00 85.81 85 ILE A CA 1
ATOM 664 C C . ILE A 1 85 ? -5.957 2.085 1.574 1.00 85.81 85 ILE A C 1
ATOM 666 O O . ILE A 1 85 ? -5.250 1.087 1.684 1.00 85.81 85 ILE A O 1
ATOM 670 N N . LEU A 1 86 ? -5.957 2.861 0.491 1.00 87.31 86 LEU A N 1
ATOM 671 C CA . LEU A 1 86 ? -5.138 2.620 -0.693 1.00 87.31 86 LEU A CA 1
ATOM 672 C C . LEU A 1 86 ? -4.264 3.832 -0.985 1.00 87.31 86 LEU A C 1
ATOM 674 O O . LEU A 1 86 ? -4.791 4.916 -1.232 1.00 87.31 86 LEU A O 1
ATOM 678 N N . PHE A 1 87 ? -2.950 3.628 -0.983 1.00 89.88 87 PHE A N 1
ATOM 679 C CA . PHE A 1 87 ? -1.958 4.616 -1.399 1.00 89.88 87 PHE A CA 1
ATOM 680 C C . PHE A 1 87 ? -1.294 4.149 -2.697 1.00 89.88 87 PHE A C 1
ATOM 682 O O . PHE A 1 87 ? -0.518 3.194 -2.690 1.00 89.88 87 PHE A O 1
ATOM 689 N N . ASP A 1 88 ? -1.625 4.819 -3.802 1.00 87.19 88 ASP A N 1
ATOM 690 C CA . ASP A 1 88 ? -0.882 4.721 -5.064 1.00 87.19 88 ASP A CA 1
ATOM 691 C C . ASP A 1 88 ? 0.238 5.769 -5.060 1.00 87.19 88 ASP A C 1
ATOM 693 O O . ASP A 1 88 ? 0.068 6.845 -4.486 1.00 87.19 88 ASP A O 1
ATOM 697 N N . GLU A 1 89 ? 1.383 5.447 -5.661 1.00 88.12 89 GLU A N 1
ATOM 698 C CA . GLU A 1 89 ? 2.600 6.275 -5.617 1.00 88.12 89 GLU A CA 1
ATOM 699 C C . GLU A 1 89 ? 2.980 6.712 -4.183 1.00 88.12 89 GLU A C 1
ATOM 701 O O . GLU A 1 89 ? 3.276 7.876 -3.909 1.00 88.12 89 GLU A O 1
ATOM 706 N N . ALA A 1 90 ? 2.979 5.763 -3.237 1.00 91.56 90 ALA A N 1
ATOM 707 C CA . ALA A 1 90 ? 3.025 6.067 -1.802 1.00 91.56 90 ALA A CA 1
ATOM 708 C C . ALA A 1 90 ? 4.288 6.824 -1.333 1.00 91.56 90 ALA A C 1
ATOM 710 O O . ALA A 1 90 ? 4.259 7.464 -0.282 1.00 91.56 90 ALA A O 1
ATOM 711 N N . SER A 1 91 ? 5.378 6.802 -2.108 1.00 91.06 91 SER A N 1
ATOM 712 C CA . SER A 1 91 ? 6.573 7.620 -1.848 1.00 91.06 91 SER A CA 1
ATOM 713 C C . SER A 1 91 ? 6.331 9.122 -1.979 1.00 91.06 91 SER A C 1
ATOM 715 O O . SER A 1 91 ? 7.045 9.895 -1.355 1.00 91.06 91 SER A O 1
ATOM 717 N N . GLY A 1 92 ? 5.334 9.543 -2.761 1.00 88.88 92 GLY A N 1
ATOM 718 C CA . GLY A 1 92 ? 4.961 10.950 -2.923 1.00 88.88 92 GLY A CA 1
ATOM 719 C C . GLY A 1 92 ? 3.918 11.443 -1.918 1.00 88.88 92 GLY A C 1
ATOM 720 O O . GLY A 1 92 ? 3.498 12.595 -1.998 1.00 88.88 92 GLY A O 1
ATOM 721 N N . ILE A 1 93 ? 3.462 10.588 -0.998 1.00 89.19 93 ILE A N 1
ATOM 722 C CA . ILE A 1 93 ? 2.417 10.934 -0.031 1.00 89.19 93 ILE A CA 1
ATOM 723 C C . ILE A 1 93 ? 3.049 11.504 1.237 1.00 89.19 93 ILE A C 1
ATOM 725 O O . ILE A 1 93 ? 3.897 10.866 1.863 1.00 89.19 93 ILE A O 1
ATOM 729 N N . GLU A 1 94 ? 2.588 12.689 1.643 1.00 90.19 94 GLU A N 1
ATOM 730 C CA . GLU A 1 94 ? 3.109 13.387 2.817 1.00 90.19 94 GLU A CA 1
ATOM 731 C C . GLU A 1 94 ? 2.938 12.575 4.118 1.00 90.19 94 GLU A C 1
ATOM 733 O O . GLU A 1 94 ? 1.909 11.911 4.299 1.00 90.19 94 GLU A O 1
ATOM 738 N N . PRO A 1 95 ? 3.882 12.684 5.078 1.00 92.69 95 PRO A N 1
ATOM 739 C CA . PRO A 1 95 ? 3.844 11.943 6.345 1.00 92.69 95 PRO A CA 1
ATOM 740 C C . PRO A 1 95 ? 2.532 12.081 7.124 1.00 92.69 95 PRO A C 1
ATOM 742 O O . PRO A 1 95 ? 2.054 11.115 7.716 1.00 92.69 95 PRO A O 1
ATOM 745 N N . THR A 1 96 ? 1.894 13.250 7.061 1.00 90.56 96 THR A N 1
ATOM 746 C CA . THR A 1 96 ? 0.626 13.517 7.752 1.00 90.56 96 THR A CA 1
ATOM 747 C C . THR A 1 96 ? -0.478 12.541 7.335 1.00 90.56 96 THR A C 1
ATOM 749 O O . THR A 1 96 ? -1.243 12.083 8.180 1.00 90.56 96 THR A O 1
ATOM 752 N N . PHE A 1 97 ? -0.556 12.138 6.063 1.00 89.81 97 PHE A N 1
ATOM 753 C CA . PHE A 1 97 ? -1.539 11.147 5.610 1.00 89.81 97 PHE A CA 1
ATOM 754 C C . PHE A 1 97 ? -1.262 9.752 6.175 1.00 89.81 97 PHE A C 1
ATOM 756 O O . PHE A 1 97 ? -2.211 9.039 6.507 1.00 89.81 97 PHE A O 1
ATOM 763 N N . TRP A 1 98 ? 0.009 9.375 6.330 1.00 92.75 98 TRP A N 1
ATOM 764 C CA . TRP A 1 98 ? 0.398 8.110 6.954 1.00 92.75 98 TRP A CA 1
ATOM 765 C C . TRP A 1 98 ? 0.005 8.079 8.432 1.00 92.75 98 TRP A C 1
ATOM 767 O O . TRP A 1 98 ? -0.632 7.128 8.877 1.00 92.75 98 TRP A O 1
ATOM 777 N N . GLU A 1 99 ? 0.279 9.151 9.177 1.00 91.75 99 GLU A N 1
ATOM 778 C CA . GLU A 1 99 ? -0.129 9.280 10.583 1.00 91.75 99 GLU A CA 1
ATOM 779 C C . GLU A 1 99 ? -1.654 9.164 10.750 1.00 91.75 99 GLU A C 1
ATOM 781 O O . GLU A 1 99 ? -2.158 8.464 11.635 1.00 91.75 99 GLU A O 1
ATOM 786 N N . ARG A 1 100 ? -2.420 9.813 9.863 1.00 87.19 100 ARG A N 1
ATOM 787 C CA . ARG A 1 100 ? -3.886 9.710 9.866 1.00 87.19 100 ARG A CA 1
ATOM 788 C C . ARG A 1 100 ? -4.365 8.303 9.508 1.00 87.19 100 ARG A C 1
ATOM 790 O O . ARG A 1 100 ? -5.298 7.813 10.143 1.00 87.19 100 ARG A O 1
ATOM 797 N N . ALA A 1 101 ? -3.763 7.654 8.513 1.00 89.62 101 ALA A N 1
ATOM 798 C CA . ALA A 1 101 ? -4.107 6.285 8.133 1.00 89.62 101 ALA A CA 1
ATOM 799 C C . ALA A 1 101 ? -3.841 5.296 9.275 1.00 89.62 101 ALA A C 1
ATOM 801 O O . ALA A 1 101 ? -4.709 4.478 9.582 1.00 89.62 101 ALA A O 1
ATOM 802 N N . GLU A 1 102 ? -2.716 5.444 9.976 1.00 91.50 102 GLU A N 1
ATOM 803 C CA . GLU A 1 102 ? -2.377 4.646 11.155 1.00 91.50 102 GLU A CA 1
ATOM 804 C C . GLU A 1 102 ? -3.426 4.804 12.264 1.00 91.50 102 GLU A C 1
ATOM 806 O O . GLU A 1 102 ? -3.908 3.817 12.827 1.00 91.50 102 GLU A O 1
ATOM 811 N N . SER A 1 103 ? -3.846 6.043 12.537 1.00 88.00 103 SER A N 1
ATOM 812 C CA . SER A 1 103 ? -4.908 6.342 13.504 1.00 88.00 103 SER A CA 1
ATOM 813 C C . SER A 1 103 ? -6.247 5.698 13.113 1.00 88.00 103 SER A C 1
ATOM 815 O O . SER A 1 103 ? -6.914 5.078 13.947 1.00 88.00 103 SER A O 1
ATOM 817 N N . MET A 1 104 ? -6.630 5.776 11.833 1.00 84.31 104 MET A N 1
ATOM 818 C CA . MET A 1 104 ? -7.860 5.157 11.324 1.00 84.31 104 MET A CA 1
ATOM 819 C C . MET A 1 104 ? -7.840 3.632 11.424 1.00 84.31 104 MET A C 1
ATOM 821 O O . MET A 1 104 ? -8.839 3.029 11.839 1.00 84.31 104 MET A O 1
ATOM 825 N N . LEU A 1 105 ? -6.697 3.028 11.092 1.00 86.50 105 LEU A N 1
ATOM 826 C CA . LEU A 1 105 ? -6.475 1.592 11.175 1.00 86.50 105 LEU A CA 1
ATOM 827 C C . LEU A 1 105 ? -6.461 1.111 12.633 1.00 86.50 105 LEU A C 1
ATOM 829 O O . LEU A 1 105 ? -7.006 0.056 12.932 1.00 86.50 105 LEU A O 1
ATOM 833 N N . SER A 1 106 ? -5.887 1.876 13.561 1.00 85.69 106 SER A N 1
ATOM 834 C CA . SER A 1 106 ? -5.816 1.509 14.985 1.00 85.69 106 SER A CA 1
ATOM 835 C C . SER A 1 106 ? -7.188 1.477 15.663 1.00 85.69 106 SER A C 1
ATOM 837 O O . SER A 1 106 ? -7.460 0.616 16.498 1.00 85.69 106 SER A O 1
ATOM 839 N N . ALA A 1 107 ? -8.078 2.391 15.281 1.00 78.94 107 ALA A N 1
ATOM 840 C CA . ALA A 1 107 ? -9.434 2.459 15.821 1.00 78.94 107 ALA A CA 1
ATOM 841 C C . ALA A 1 107 ? -10.432 1.508 15.130 1.00 78.94 107 ALA A C 1
ATOM 843 O O . ALA A 1 107 ? -11.516 1.275 15.664 1.00 78.94 107 ALA A O 1
ATOM 844 N N . SER A 1 108 ? -10.074 0.920 13.984 1.00 76.12 108 SER A N 1
ATOM 845 C CA . SER A 1 108 ? -10.898 -0.069 13.276 1.00 76.12 108 SER A CA 1
ATOM 846 C C . SER A 1 108 ? -10.331 -1.477 13.509 1.00 76.12 108 SER A C 1
ATOM 848 O O . SER A 1 108 ? -9.253 -1.817 13.023 1.00 76.12 108 SER A O 1
ATOM 850 N N . LYS A 1 109 ? -11.021 -2.302 14.305 1.00 71.94 109 LYS A N 1
ATOM 851 C CA . LYS A 1 109 ? -10.456 -3.578 14.791 1.00 71.94 109 LYS A CA 1
ATOM 852 C C . LYS A 1 109 ? -10.648 -4.768 13.852 1.00 71.94 109 LYS A C 1
ATOM 854 O O . LYS A 1 109 ? -9.849 -5.696 13.903 1.00 71.94 109 LYS A O 1
ATOM 859 N N . GLU A 1 110 ? -11.650 -4.730 12.983 1.00 76.50 110 GLU A N 1
ATOM 860 C CA . GLU A 1 110 ? -12.017 -5.853 12.115 1.00 76.50 110 GLU A CA 1
ATOM 861 C C . GLU A 1 110 ? -11.979 -5.445 10.643 1.00 76.50 110 GLU A C 1
ATOM 863 O O . GLU A 1 110 ? -12.251 -4.290 10.312 1.00 76.50 110 GLU A O 1
ATOM 868 N N . ASN A 1 111 ? -11.655 -6.397 9.761 1.00 77.62 111 ASN A N 1
ATOM 869 C CA . ASN A 1 111 ? -11.760 -6.248 8.305 1.00 77.62 111 ASN A CA 1
ATOM 870 C C . ASN A 1 111 ? -11.044 -4.998 7.775 1.00 77.62 111 ASN A C 1
ATOM 872 O O . ASN A 1 111 ? -11.631 -4.174 7.076 1.00 77.62 111 ASN A O 1
ATOM 876 N N . CYS A 1 112 ? -9.787 -4.813 8.172 1.00 85.44 112 CYS A N 1
ATOM 877 C CA . CYS A 1 112 ? -9.013 -3.622 7.848 1.00 85.44 112 CYS A CA 1
ATOM 878 C C . CYS A 1 112 ? -7.814 -3.958 6.972 1.00 85.44 112 CYS A C 1
ATOM 880 O O . CYS A 1 112 ? -7.052 -4.857 7.314 1.00 85.44 112 CYS A O 1
ATOM 882 N N . LEU A 1 113 ? -7.625 -3.188 5.906 1.00 88.75 113 LEU A N 1
ATOM 883 C CA . LEU A 1 113 ? -6.497 -3.297 4.993 1.00 88.75 113 LEU A CA 1
ATOM 884 C C . LEU A 1 113 ? -5.949 -1.905 4.687 1.00 88.75 113 LEU A C 1
ATOM 886 O O . LEU A 1 113 ? -6.667 -1.032 4.212 1.00 88.75 113 LEU A O 1
ATOM 890 N N . TRP A 1 114 ? -4.658 -1.711 4.904 1.00 92.88 114 TRP A N 1
ATOM 891 C CA . TRP A 1 114 ? -3.900 -0.608 4.347 1.00 92.88 114 TRP A CA 1
ATOM 892 C C . TRP A 1 114 ? -2.949 -1.172 3.299 1.00 92.88 114 TRP A C 1
ATOM 894 O O . TRP A 1 114 ? -1.997 -1.883 3.619 1.00 92.88 114 TRP A O 1
ATOM 904 N N . PHE A 1 115 ? -3.264 -0.893 2.040 1.00 92.94 115 PHE A N 1
ATOM 905 C CA . PHE A 1 115 ? -2.516 -1.353 0.885 1.00 92.94 115 PHE A CA 1
ATOM 906 C C . PHE A 1 115 ? -1.790 -0.177 0.236 1.00 92.94 115 PHE A C 1
ATOM 908 O O . PHE A 1 115 ? -2.409 0.800 -0.190 1.00 92.94 115 PHE A O 1
ATOM 915 N N . CYS A 1 116 ? -0.475 -0.285 0.137 1.00 93.81 116 CYS A N 1
ATOM 916 C CA . CYS A 1 116 ? 0.380 0.737 -0.442 1.00 93.81 116 CYS A CA 1
ATOM 917 C C . CYS A 1 116 ? 1.161 0.147 -1.611 1.00 93.81 116 CYS A C 1
ATOM 919 O O . CYS A 1 116 ? 1.719 -0.944 -1.496 1.00 93.81 116 CYS A O 1
ATOM 921 N N . ILE A 1 117 ? 1.260 0.887 -2.710 1.00 92.19 117 ILE A N 1
ATOM 922 C CA . ILE A 1 117 ? 2.188 0.590 -3.797 1.00 92.19 117 ILE A CA 1
ATOM 923 C C . ILE A 1 117 ? 3.057 1.812 -4.069 1.00 92.19 117 ILE A C 1
ATOM 925 O O . ILE A 1 117 ? 2.582 2.947 -4.022 1.00 92.19 117 ILE A O 1
ATOM 929 N N . PHE A 1 118 ? 4.350 1.601 -4.301 1.00 90.75 118 PHE A N 1
ATOM 930 C CA . PHE A 1 118 ? 5.290 2.710 -4.444 1.00 90.75 118 PHE A CA 1
ATOM 931 C C . PHE A 1 118 ? 6.483 2.363 -5.328 1.00 90.75 118 PHE A C 1
ATOM 933 O O . PHE A 1 118 ? 6.852 1.194 -5.470 1.00 90.75 118 PHE A O 1
ATOM 940 N N . ASN A 1 119 ? 7.095 3.404 -5.894 1.00 89.06 119 ASN A N 1
ATOM 941 C CA . ASN A 1 119 ? 8.394 3.318 -6.548 1.00 89.06 119 ASN A CA 1
ATOM 942 C C . ASN A 1 119 ? 9.483 3.788 -5.562 1.00 89.06 119 ASN A C 1
ATOM 944 O O . ASN A 1 119 ? 9.341 4.858 -4.975 1.00 89.06 119 ASN A O 1
ATOM 948 N N . PRO A 1 120 ? 10.584 3.043 -5.384 1.00 87.88 120 PRO A N 1
ATOM 949 C CA . PRO A 1 120 ? 11.584 3.292 -4.343 1.00 87.88 120 PRO A CA 1
ATOM 950 C C . PRO A 1 120 ? 12.606 4.368 -4.759 1.00 87.88 120 PRO A C 1
ATOM 952 O O . PRO A 1 120 ? 13.791 4.070 -4.893 1.00 87.88 120 PRO A O 1
ATOM 955 N N . TYR A 1 121 ? 12.163 5.601 -5.019 1.00 87.81 121 TYR A N 1
ATOM 956 C CA . TYR A 1 121 ? 13.059 6.692 -5.439 1.00 87.81 121 TYR A CA 1
ATOM 957 C C . TYR A 1 121 ? 13.481 7.632 -4.299 1.00 87.81 121 TYR A C 1
ATOM 959 O O . TYR A 1 121 ? 14.448 8.371 -4.459 1.00 87.81 121 TYR A O 1
ATOM 967 N N . ASP A 1 122 ? 12.784 7.608 -3.158 1.00 88.25 122 ASP A N 1
ATOM 968 C CA . ASP A 1 122 ? 13.054 8.482 -2.013 1.00 88.25 122 ASP A CA 1
ATOM 969 C C . ASP A 1 122 ? 13.219 7.674 -0.717 1.00 88.25 122 ASP A C 1
ATOM 971 O O . ASP A 1 122 ? 12.248 7.163 -0.149 1.00 88.25 122 ASP A O 1
ATOM 975 N N . ALA A 1 123 ? 14.462 7.592 -0.238 1.00 92.38 123 ALA A N 1
ATOM 976 C CA . ALA A 1 123 ? 14.836 6.900 0.996 1.00 92.38 123 ALA A CA 1
ATOM 977 C C . ALA A 1 123 ? 14.468 7.669 2.282 1.00 92.38 123 ALA A C 1
ATOM 979 O O . ALA A 1 123 ? 14.666 7.159 3.382 1.00 92.38 123 ALA A O 1
ATOM 980 N N . SER A 1 124 ? 13.941 8.890 2.161 1.00 93.06 124 SER A N 1
ATOM 981 C CA . SER A 1 124 ? 13.379 9.663 3.274 1.00 93.06 124 SER A CA 1
ATOM 982 C C . SER A 1 124 ? 11.850 9.587 3.349 1.00 93.06 124 SER A C 1
ATOM 984 O O . SER A 1 124 ? 11.247 10.117 4.283 1.00 93.06 124 SER A O 1
ATOM 986 N N . SER A 1 125 ? 11.213 8.906 2.391 1.00 94.31 125 SER A N 1
ATOM 987 C CA . SER A 1 125 ? 9.757 8.793 2.344 1.00 94.31 125 SER A CA 1
ATOM 988 C C . SER A 1 125 ? 9.212 7.848 3.428 1.00 94.31 125 SER A C 1
ATOM 990 O O . SER A 1 125 ? 9.848 6.841 3.761 1.00 94.31 125 SER A O 1
ATOM 992 N N . PRO A 1 126 ? 7.984 8.079 3.933 1.00 96.25 126 PRO A N 1
ATOM 993 C CA . PRO A 1 126 ? 7.315 7.135 4.829 1.00 96.25 126 PRO A CA 1
ATOM 994 C C . PRO A 1 126 ? 7.191 5.720 4.246 1.00 96.25 126 PRO A C 1
ATOM 996 O O . PRO A 1 126 ? 7.282 4.745 4.987 1.00 96.25 126 PRO A O 1
ATOM 999 N N . ALA A 1 127 ? 7.051 5.595 2.921 1.00 95.19 127 ALA A N 1
ATOM 1000 C CA . ALA A 1 127 ? 7.024 4.304 2.237 1.00 95.19 127 ALA A CA 1
ATOM 1001 C C . ALA A 1 127 ? 8.339 3.523 2.403 1.00 95.19 127 ALA A C 1
ATOM 1003 O O . ALA A 1 127 ? 8.303 2.319 2.646 1.00 95.19 127 ALA A O 1
ATOM 1004 N N . TYR A 1 128 ? 9.491 4.201 2.335 1.00 94.94 128 TYR A N 1
ATOM 1005 C CA . TYR A 1 128 ? 10.791 3.573 2.579 1.00 94.94 128 TYR A CA 1
ATOM 1006 C C . TYR A 1 128 ? 10.921 3.085 4.027 1.00 94.94 128 TYR A C 1
ATOM 1008 O O . TYR A 1 128 ? 11.365 1.965 4.273 1.00 94.94 128 TYR A O 1
ATOM 1016 N N . PHE A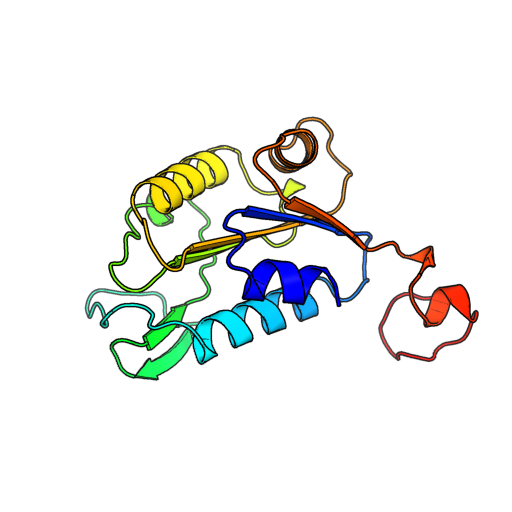 1 129 ? 10.485 3.885 5.004 1.00 95.75 129 PHE A N 1
ATOM 1017 C CA . PHE A 1 129 ? 10.486 3.453 6.404 1.00 95.75 129 PHE A CA 1
ATOM 1018 C C . PHE A 1 129 ? 9.522 2.285 6.651 1.00 95.75 129 PHE A C 1
ATOM 1020 O O . PHE A 1 129 ? 9.868 1.353 7.374 1.00 95.75 129 PHE A O 1
ATOM 1027 N N . ALA A 1 130 ? 8.347 2.299 6.014 1.00 96.31 130 ALA A N 1
ATOM 1028 C CA . ALA A 1 130 ? 7.386 1.202 6.065 1.00 96.31 130 ALA A CA 1
ATOM 1029 C C . ALA A 1 130 ? 7.962 -0.099 5.482 1.00 96.31 130 ALA A C 1
ATOM 1031 O O . ALA A 1 130 ? 7.764 -1.155 6.073 1.00 96.31 130 ALA A O 1
ATOM 1032 N N . GLU A 1 131 ? 8.720 -0.029 4.381 1.00 95.88 131 GLU A N 1
ATOM 1033 C CA . GLU A 1 131 ? 9.392 -1.195 3.783 1.00 95.88 131 GLU A CA 1
ATOM 1034 C C . GLU A 1 131 ? 10.378 -1.866 4.747 1.00 95.88 131 GLU A C 1
ATOM 1036 O O . GLU A 1 131 ? 10.528 -3.084 4.734 1.00 95.88 131 GLU A O 1
ATOM 1041 N N . ASN A 1 132 ? 11.028 -1.081 5.604 1.00 94.69 132 ASN A N 1
ATOM 1042 C CA . ASN A 1 132 ? 12.017 -1.571 6.562 1.00 94.69 132 ASN A CA 1
ATOM 1043 C C . ASN A 1 132 ? 11.414 -1.916 7.937 1.00 94.69 132 ASN A C 1
ATOM 1045 O O . ASN A 1 132 ? 12.152 -2.253 8.865 1.00 94.69 132 ASN A O 1
ATOM 1049 N N . SER A 1 133 ? 10.089 -1.829 8.090 1.00 95.44 133 SER A N 1
ATOM 1050 C CA . SER A 1 133 ? 9.391 -2.134 9.339 1.00 95.44 133 SER A CA 1
ATOM 1051 C C . SER A 1 133 ? 8.816 -3.557 9.330 1.00 95.44 133 SER A C 1
ATOM 1053 O O . SER A 1 133 ? 8.210 -3.966 8.338 1.00 95.44 133 SER A O 1
ATOM 1055 N N . PRO A 1 134 ? 8.905 -4.304 10.449 1.00 95.19 134 PRO A N 1
ATOM 1056 C CA . PRO A 1 134 ? 8.257 -5.610 10.577 1.00 95.19 134 PRO A CA 1
ATOM 1057 C C . PRO A 1 134 ? 6.721 -5.532 10.600 1.00 95.19 134 PRO A C 1
ATOM 1059 O O . PRO A 1 134 ? 6.060 -6.561 10.472 1.00 95.19 134 PRO A O 1
ATOM 1062 N N . ASP A 1 135 ? 6.140 -4.337 10.754 1.00 94.38 135 ASP A N 1
ATOM 1063 C CA . ASP A 1 135 ? 4.685 -4.142 10.781 1.00 94.38 135 ASP A CA 1
ATOM 1064 C C . ASP A 1 135 ? 4.027 -4.338 9.408 1.00 94.38 135 ASP A C 1
ATOM 1066 O O . ASP A 1 135 ? 2.801 -4.459 9.317 1.00 94.38 135 ASP A O 1
ATOM 1070 N N . TRP A 1 136 ? 4.825 -4.330 8.337 1.00 96.62 136 TRP A N 1
ATOM 1071 C CA . TRP A 1 136 ? 4.355 -4.410 6.962 1.00 96.62 136 TRP A CA 1
ATOM 1072 C C . TRP A 1 136 ? 4.715 -5.748 6.335 1.00 96.62 136 TRP A C 1
ATOM 1074 O O . TRP A 1 136 ? 5.860 -6.195 6.364 1.00 96.62 136 TRP A O 1
ATOM 1084 N N . LYS A 1 137 ? 3.735 -6.367 5.671 1.00 96.75 137 LYS A N 1
ATOM 1085 C CA . LYS A 1 137 ? 4.020 -7.466 4.751 1.00 96.75 137 LYS A CA 1
ATOM 1086 C C . LYS A 1 137 ? 4.440 -6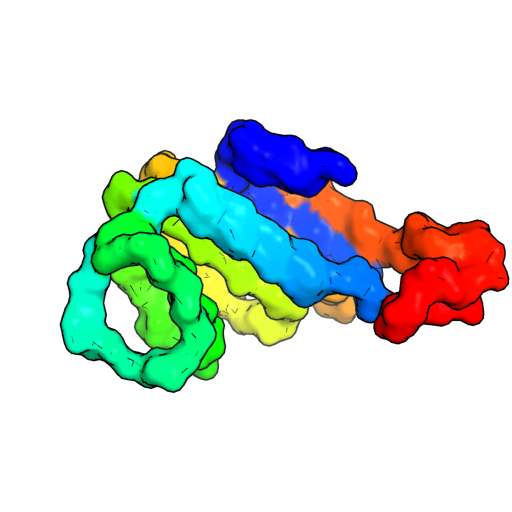.872 3.408 1.00 96.75 137 LYS A C 1
ATOM 1088 O O . LYS A 1 137 ? 3.618 -6.279 2.707 1.00 96.75 137 LYS A O 1
ATOM 1093 N N . VAL A 1 138 ? 5.724 -7.001 3.087 1.00 95.44 138 VAL A N 1
ATOM 1094 C CA . VAL A 1 138 ? 6.339 -6.394 1.902 1.00 95.44 138 VAL A CA 1
ATOM 1095 C C . VAL A 1 138 ? 6.395 -7.391 0.749 1.00 95.44 138 VAL A C 1
ATOM 1097 O O . VAL A 1 138 ? 6.802 -8.537 0.929 1.00 95.44 138 VAL A O 1
ATOM 1100 N N . PHE A 1 139 ? 6.022 -6.935 -0.445 1.00 93.75 139 PHE A N 1
ATOM 1101 C CA . PHE A 1 139 ? 6.184 -7.661 -1.702 1.00 93.75 139 PHE A CA 1
ATOM 1102 C C . PHE A 1 139 ? 6.950 -6.824 -2.724 1.00 93.75 139 PHE A C 1
ATOM 1104 O O . PHE A 1 139 ? 6.847 -5.595 -2.744 1.00 93.75 139 PHE A O 1
ATOM 1111 N N . HIS A 1 140 ? 7.657 -7.500 -3.629 1.00 90.12 140 HIS A N 1
ATOM 1112 C CA . HIS A 1 140 ? 8.401 -6.873 -4.718 1.00 90.12 140 HIS A CA 1
ATOM 1113 C C . HIS A 1 140 ? 7.802 -7.264 -6.070 1.00 90.12 140 HIS A C 1
ATOM 1115 O O . HIS A 1 140 ? 7.722 -8.441 -6.405 1.00 90.12 140 HIS A O 1
ATOM 1121 N N . LEU A 1 141 ? 7.396 -6.267 -6.856 1.00 84.38 141 LEU A N 1
ATOM 1122 C CA . LEU A 1 141 ? 7.012 -6.425 -8.258 1.00 84.38 141 LEU A CA 1
ATOM 1123 C C . LEU A 1 141 ? 8.120 -5.857 -9.142 1.00 84.38 141 LEU A C 1
ATOM 1125 O O . LEU A 1 141 ? 8.211 -4.643 -9.353 1.00 84.38 141 LEU A O 1
ATOM 1129 N N . SER A 1 142 ? 8.975 -6.747 -9.641 1.00 81.31 142 SER A N 1
ATOM 1130 C CA . SER A 1 142 ? 10.081 -6.386 -10.522 1.00 81.31 142 SER A CA 1
ATOM 1131 C C . SER A 1 142 ? 9.612 -6.177 -11.956 1.00 81.31 142 SER A C 1
ATOM 1133 O O . SER A 1 142 ? 8.801 -6.934 -12.485 1.00 81.31 142 SER A O 1
ATOM 1135 N N . ALA A 1 143 ? 10.203 -5.184 -12.617 1.00 76.75 143 ALA A N 1
ATOM 1136 C CA . ALA A 1 143 ? 10.061 -4.999 -14.055 1.00 76.75 143 ALA A CA 1
ATOM 1137 C C . ALA A 1 143 ? 10.651 -6.143 -14.877 1.00 76.75 143 ALA A C 1
ATOM 1139 O O . ALA A 1 143 ? 10.168 -6.435 -15.966 1.00 76.75 143 ALA A O 1
ATOM 1140 N N . LEU A 1 144 ? 11.698 -6.778 -14.350 1.00 78.62 144 LEU A N 1
ATOM 1141 C CA . LEU A 1 144 ? 12.418 -7.847 -15.036 1.00 78.62 144 LEU A CA 1
ATOM 1142 C C . LEU A 1 144 ? 11.574 -9.117 -15.156 1.00 78.62 144 LEU A C 1
ATOM 1144 O O . LEU A 1 144 ? 11.737 -9.868 -16.112 1.00 78.62 144 LEU A O 1
ATOM 1148 N N . ASP A 1 145 ? 10.639 -9.310 -14.225 1.00 82.06 145 ASP A N 1
ATOM 1149 C CA . ASP A 1 145 ? 9.735 -10.459 -14.210 1.00 82.06 145 ASP A CA 1
ATOM 1150 C C . ASP A 1 145 ? 8.501 -10.235 -15.100 1.00 82.06 145 ASP A C 1
ATOM 1152 O O . ASP A 1 145 ? 7.678 -11.136 -15.273 1.00 82.06 145 ASP A O 1
ATOM 1156 N N . HIS A 1 146 ? 8.341 -9.037 -15.674 1.00 82.00 146 HIS A N 1
ATOM 1157 C CA . HIS A 1 146 ? 7.216 -8.747 -16.551 1.00 82.00 146 HIS A CA 1
ATOM 1158 C C . HIS A 1 146 ? 7.318 -9.578 -17.842 1.00 82.00 146 HIS A C 1
ATOM 1160 O O . HIS A 1 146 ? 8.389 -9.587 -18.454 1.00 82.00 146 HIS A O 1
ATOM 1166 N N . PRO A 1 147 ? 6.225 -10.205 -18.332 1.00 83.44 147 PRO A N 1
ATOM 1167 C CA . PRO A 1 147 ? 6.259 -11.046 -19.531 1.00 83.44 147 PRO A CA 1
ATOM 1168 C C . PRO A 1 147 ? 6.902 -10.359 -20.737 1.00 83.44 147 PRO A C 1
ATOM 1170 O O . PRO A 1 147 ? 7.717 -10.968 -21.426 1.00 83.44 147 PRO A O 1
ATOM 1173 N N . ASN A 1 148 ? 6.612 -9.070 -20.951 1.00 84.88 148 ASN A N 1
ATOM 1174 C CA . ASN A 1 148 ? 7.212 -8.340 -22.067 1.00 84.88 148 ASN A CA 1
ATOM 1175 C C . ASN A 1 148 ? 8.744 -8.271 -21.991 1.00 84.88 148 ASN A C 1
ATOM 1177 O O . ASN A 1 148 ? 9.413 -8.381 -23.015 1.00 84.88 148 ASN A O 1
ATOM 1181 N N . VAL A 1 149 ? 9.295 -8.117 -20.782 1.00 84.94 149 VAL A 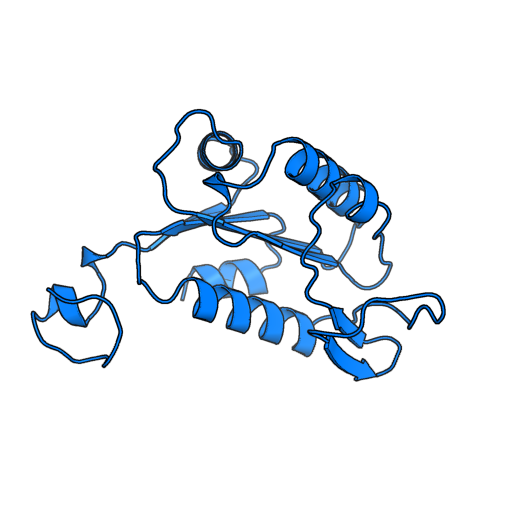N 1
ATOM 1182 C CA . VAL A 1 149 ? 10.739 -7.999 -20.532 1.00 84.94 149 VAL A CA 1
ATOM 1183 C C . VAL A 1 149 ? 11.398 -9.373 -20.516 1.00 84.94 149 VAL A C 1
ATOM 1185 O O . VAL A 1 149 ? 12.389 -9.588 -21.212 1.00 84.94 149 VAL A O 1
ATOM 1188 N N . ALA A 1 150 ? 10.811 -10.325 -19.791 1.00 87.06 150 ALA A N 1
ATOM 1189 C CA . ALA A 1 150 ? 11.323 -11.685 -19.664 1.00 87.06 150 ALA A CA 1
ATOM 1190 C C . ALA A 1 150 ? 11.410 -12.407 -21.019 1.00 87.06 150 ALA A C 1
ATOM 1192 O O . ALA A 1 150 ? 12.407 -13.069 -21.306 1.00 87.06 150 ALA A O 1
ATOM 1193 N N . PHE A 1 151 ? 10.393 -12.246 -21.873 1.00 88.44 151 PHE A N 1
ATOM 1194 C CA . PHE A 1 151 ? 10.344 -12.876 -23.196 1.00 88.44 151 PHE A CA 1
ATOM 1195 C C . PHE A 1 151 ? 10.853 -11.980 -24.329 1.00 88.44 151 PHE A C 1
ATOM 1197 O O . PHE A 1 151 ? 10.920 -12.441 -25.468 1.00 88.44 151 PHE A O 1
ATOM 1204 N N . LYS A 1 152 ? 11.217 -10.722 -24.037 1.00 87.38 152 LYS A N 1
ATOM 1205 C CA . LYS A 1 152 ? 11.614 -9.711 -25.032 1.00 87.38 152 LYS A CA 1
ATOM 1206 C C . LYS A 1 152 ? 10.634 -9.627 -26.210 1.00 87.38 152 LYS A C 1
ATOM 1208 O O . LYS A 1 152 ? 11.025 -9.664 -27.376 1.00 87.38 152 LYS A O 1
ATOM 1213 N N . ALA A 1 153 ? 9.345 -9.563 -25.893 1.00 86.06 153 ALA A N 1
ATOM 1214 C CA . ALA A 1 153 ? 8.255 -9.528 -26.861 1.00 86.06 153 ALA A CA 1
ATOM 1215 C C . ALA A 1 153 ? 7.114 -8.641 -26.346 1.00 86.06 153 ALA A C 1
ATOM 1217 O O . ALA A 1 153 ? 6.902 -8.552 -25.144 1.00 86.06 153 ALA A O 1
ATOM 1218 N N . ASP A 1 154 ? 6.352 -7.997 -27.230 1.00 85.50 154 ASP A N 1
ATOM 1219 C CA . ASP A 1 154 ? 5.175 -7.211 -26.830 1.00 85.50 154 ASP A CA 1
ATOM 1220 C C . ASP A 1 154 ? 3.961 -8.134 -26.614 1.00 85.50 154 ASP A C 1
ATOM 1222 O O . ASP A 1 154 ? 3.072 -8.247 -27.456 1.00 85.50 154 ASP A O 1
ATOM 1226 N N . LEU A 1 155 ? 3.987 -8.897 -25.517 1.00 85.19 155 LEU A N 1
ATOM 1227 C CA . LEU A 1 155 ? 2.945 -9.876 -25.176 1.00 85.19 155 LEU A CA 1
ATOM 1228 C C . LEU A 1 155 ? 1.725 -9.224 -24.517 1.00 85.19 155 LEU A C 1
ATOM 1230 O O . LEU A 1 155 ? 0.608 -9.726 -24.636 1.00 85.19 155 LEU A O 1
ATOM 1234 N N . VAL A 1 156 ? 1.947 -8.121 -23.805 1.00 80.62 156 VAL A N 1
ATOM 1235 C CA . VAL A 1 156 ? 0.933 -7.319 -23.123 1.00 80.62 156 VAL A CA 1
ATOM 1236 C C . VAL A 1 156 ? 0.988 -5.901 -23.699 1.00 80.62 156 VAL A C 1
ATOM 1238 O O . VAL A 1 156 ? 1.797 -5.090 -23.233 1.00 80.62 156 VAL A O 1
ATOM 1241 N N . PRO A 1 157 ? 0.137 -5.589 -24.693 1.00 76.94 157 PRO A N 1
ATOM 1242 C CA . PRO A 1 157 ? 0.137 -4.286 -25.345 1.00 76.94 157 PRO A CA 1
ATOM 1243 C C . PRO A 1 157 ? -0.104 -3.137 -24.358 1.00 76.94 157 PRO A C 1
ATOM 1245 O O . PRO A 1 157 ? -1.025 -3.186 -23.540 1.00 76.94 157 PRO A O 1
ATOM 1248 N N . GLY A 1 158 ? 0.710 -2.082 -24.455 1.00 72.69 158 GLY A N 1
ATOM 1249 C CA . GLY A 1 158 ? 0.605 -0.878 -23.618 1.00 72.69 158 GLY A CA 1
ATOM 1250 C C . GLY A 1 158 ? 1.237 -0.989 -22.223 1.00 72.69 158 GLY A C 1
ATOM 1251 O O . GLY A 1 158 ? 1.180 -0.024 -21.457 1.00 72.69 158 GLY A O 1
ATOM 1252 N N . ALA A 1 159 ? 1.846 -2.130 -21.888 1.00 76.94 159 ALA A N 1
ATOM 1253 C CA . ALA A 1 159 ? 2.626 -2.310 -20.665 1.00 76.94 159 ALA A CA 1
ATOM 1254 C C . ALA A 1 159 ? 4.098 -1.886 -20.858 1.00 76.94 159 ALA A C 1
ATOM 1256 O O . ALA A 1 159 ? 4.439 -1.160 -21.792 1.00 76.94 159 ALA A O 1
ATOM 1257 N N . ILE A 1 160 ? 4.986 -2.280 -19.939 1.00 74.38 160 ILE A N 1
ATOM 1258 C CA . ILE A 1 160 ? 6.424 -2.011 -20.067 1.00 74.38 160 ILE A CA 1
ATOM 1259 C C . ILE A 1 160 ? 7.027 -2.695 -21.314 1.00 74.38 160 ILE A C 1
ATOM 1261 O O . ILE A 1 160 ? 6.658 -3.822 -21.650 1.00 74.38 160 ILE A O 1
ATOM 1265 N N . ASN A 1 161 ? 7.984 -2.024 -21.962 1.00 73.81 161 ASN A N 1
ATOM 1266 C CA . ASN A 1 161 ? 8.769 -2.554 -23.084 1.00 73.81 161 ASN A CA 1
ATOM 1267 C C . ASN A 1 161 ? 10.134 -3.091 -22.609 1.00 73.81 161 ASN A C 1
ATOM 1269 O O . ASN A 1 161 ? 10.589 -2.741 -21.519 1.00 73.81 161 ASN A O 1
ATOM 1273 N N . TYR A 1 162 ? 10.765 -3.941 -23.421 1.00 73.69 162 TYR A N 1
ATOM 1274 C CA . TYR A 1 162 ? 12.052 -4.591 -23.136 1.00 73.69 162 TYR A CA 1
ATOM 1275 C C . TYR A 1 162 ? 13.264 -3.855 -23.711 1.00 73.69 162 TYR A C 1
ATOM 1277 O O . TYR A 1 162 ? 13.091 -3.088 -24.685 1.00 73.69 162 TYR A O 1
#

Sequence (162 aa):
MEIFNAVADGARKILVRS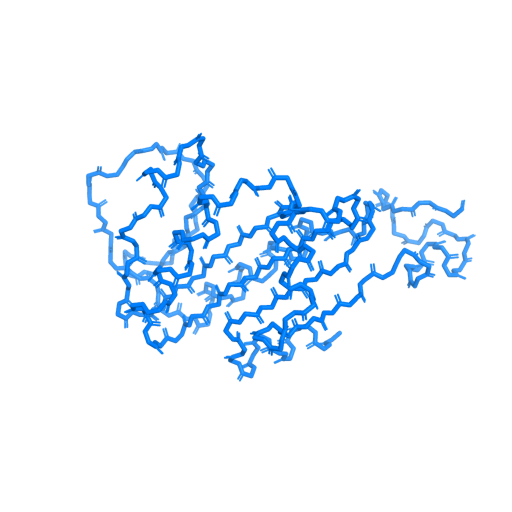AHNQGKTFLCAVIASWFHDHLRVRPKDPNWMPKANRLEKNPSHYIQGLTAQKADAFQGRHSAGGLCILFDEASGIEPTFWERAESMLSASKENCLWFCIFNPYDASSPAYFAENSPDWKVFHLSALDHPNVAFKADLVPGAINY

pLDDT: mean 76.81, std 15.09, range [38.44, 96.75]

Secondary structure (DSSP, 8-state):
-HHHHHHHTT-SEEEEEE-TTSSHHHHHHHHHHHHHHHS------TT------EEEEETTEEEE----SSGGGT-----SS-EEEEESSGGGS-HHHHHHHHHHHHH--SSEEEEEEE-S--TTSHHHHHHTSTTSEEEEE-STTSHHHHTTS--STTS---

Foldseek 3Di:
DVVVVCVVVPQQAAEEAEDPQACLVVVLVVSLVVLQVPWFAAAADPVDDDDDAKDDPDRRGIDRDDPDPDLVVLADDEDQTEEEAEAEQQQPDDVSNVVRLVVNSVRHDPHHHYYYYHHPPDCPGPSVVLCVDPSYDYHYDYPCPDPQNVVVHPPDPPGDHD